Protein AF-A0A0F9H2X3-F1 (afdb_monomer_lite)

pLDDT: mean 91.36, std 8.66, range [58.56, 98.75]

Structure (mmCIF, N/CA/C/O backbone):
data_AF-A0A0F9H2X3-F1
#
_entry.id   AF-A0A0F9H2X3-F1
#
loop_
_atom_site.group_PDB
_atom_site.id
_atom_site.type_symbol
_atom_site.label_atom_id
_atom_site.label_alt_id
_atom_site.label_comp_id
_atom_site.label_asym_id
_atom_site.label_entity_id
_atom_site.label_seq_id
_atom_site.pdbx_PDB_ins_code
_atom_site.Cartn_x
_atom_site.Cartn_y
_atom_site.Cartn_z
_atom_site.occupancy
_atom_site.B_iso_or_equiv
_atom_site.auth_seq_id
_atom_site.auth_comp_id
_atom_site.auth_asym_id
_atom_site.auth_atom_id
_atom_site.pdbx_PDB_model_num
ATOM 1 N N . MET A 1 1 ? -11.947 15.810 -13.999 1.00 65.44 1 MET A N 1
ATOM 2 C CA . MET A 1 1 ? -11.778 17.019 -13.159 1.00 65.44 1 MET A CA 1
ATOM 3 C C . MET A 1 1 ? -10.309 17.419 -13.194 1.00 65.44 1 MET A C 1
ATOM 5 O O . MET A 1 1 ? -9.482 16.537 -13.005 1.00 65.44 1 M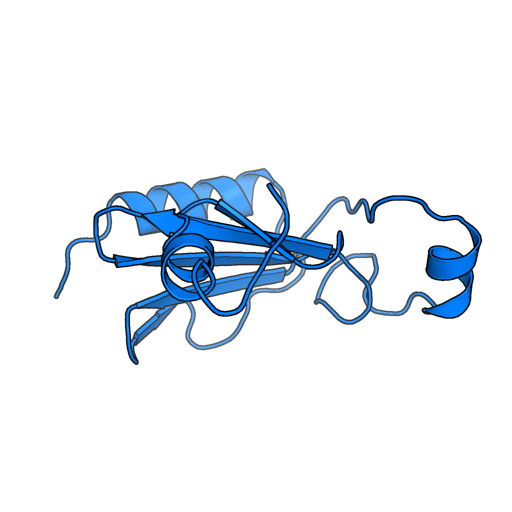ET A O 1
ATOM 9 N N . LYS A 1 2 ? -9.964 18.681 -13.484 1.00 77.12 2 LYS A N 1
ATOM 10 C CA . LYS A 1 2 ? -8.568 19.157 -13.393 1.00 77.12 2 LYS A CA 1
ATOM 11 C C . LYS A 1 2 ? -8.267 19.565 -11.946 1.00 77.12 2 LYS A C 1
ATOM 13 O O . LYS A 1 2 ? -9.107 20.220 -11.331 1.00 77.12 2 LYS A O 1
ATOM 18 N N . LEU A 1 3 ? -7.105 19.180 -11.417 1.00 78.94 3 LEU A N 1
ATOM 19 C CA . LEU A 1 3 ? -6.632 19.645 -10.110 1.00 78.94 3 LEU A CA 1
ATOM 20 C C . LEU A 1 3 ? -6.288 21.138 -10.206 1.00 78.94 3 LEU A C 1
ATOM 22 O O . LEU A 1 3 ? -5.526 21.542 -11.084 1.00 78.94 3 LEU A O 1
ATOM 26 N N . THR A 1 4 ? -6.855 21.948 -9.321 1.00 88.62 4 THR A N 1
ATOM 27 C CA . THR A 1 4 ? -6.619 23.392 -9.201 1.00 88.62 4 THR A CA 1
ATOM 28 C C . THR A 1 4 ? -6.279 23.734 -7.751 1.00 88.62 4 THR A C 1
ATOM 30 O O . THR A 1 4 ? -6.388 22.890 -6.861 1.00 88.62 4 THR A O 1
ATOM 33 N N . LYS A 1 5 ? -5.855 24.977 -7.486 1.00 86.88 5 LYS A N 1
ATOM 34 C CA . LYS A 1 5 ? -5.657 25.445 -6.103 1.00 86.88 5 LYS A CA 1
ATOM 35 C C . LYS A 1 5 ? -6.962 25.372 -5.303 1.00 86.88 5 LYS A C 1
ATOM 37 O O . LYS A 1 5 ? -6.941 24.912 -4.167 1.00 86.88 5 LYS A O 1
ATOM 42 N N . ASP A 1 6 ? -8.077 25.717 -5.940 1.00 89.56 6 ASP A N 1
ATOM 43 C CA . ASP A 1 6 ? -9.388 25.842 -5.295 1.00 89.56 6 ASP A CA 1
ATOM 44 C C . ASP A 1 6 ? -10.015 24.490 -4.929 1.00 89.56 6 ASP A C 1
ATOM 46 O O . ASP A 1 6 ? -10.781 24.405 -3.977 1.00 89.56 6 ASP A O 1
ATOM 50 N N . ASN A 1 7 ? -9.670 23.412 -5.645 1.00 85.56 7 ASN A N 1
ATOM 51 C CA . ASN A 1 7 ? -10.168 22.062 -5.350 1.00 85.56 7 ASN A CA 1
ATOM 52 C C . ASN A 1 7 ? -9.113 21.139 -4.720 1.00 85.56 7 ASN A C 1
ATOM 54 O O . ASN A 1 7 ? -9.363 19.944 -4.543 1.00 85.56 7 ASN A O 1
ATOM 58 N N . ARG A 1 8 ? -7.94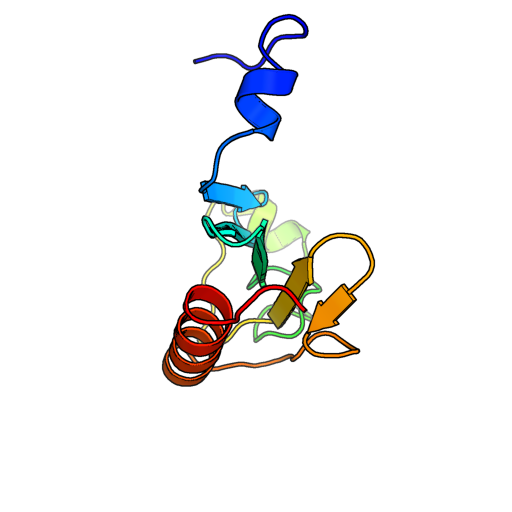1 21.680 -4.355 1.00 82.38 8 ARG A N 1
ATOM 59 C CA . ARG A 1 8 ? -6.834 20.901 -3.789 1.00 82.38 8 ARG A CA 1
ATOM 60 C C . ARG A 1 8 ? -7.251 20.189 -2.510 1.00 82.38 8 ARG A C 1
ATOM 62 O O . ARG A 1 8 ? -6.975 19.006 -2.369 1.00 82.38 8 ARG A O 1
ATOM 69 N N . GLU A 1 9 ? -7.919 20.875 -1.590 1.00 83.94 9 GLU A N 1
ATOM 70 C CA . GLU A 1 9 ? -8.355 20.265 -0.328 1.00 83.94 9 GLU A CA 1
ATOM 71 C C . GLU A 1 9 ? -9.368 19.142 -0.559 1.00 83.94 9 GLU A C 1
ATOM 73 O O . GLU A 1 9 ? -9.225 18.049 -0.010 1.00 83.94 9 GLU A O 1
ATOM 78 N N . GLU A 1 10 ? -10.342 19.368 -1.442 1.00 86.81 10 GLU A N 1
ATOM 79 C CA . GLU A 1 10 ? -11.324 18.354 -1.819 1.00 86.81 10 GLU A CA 1
ATOM 80 C C . GLU A 1 10 ? -10.644 17.129 -2.446 1.00 86.81 10 GLU A C 1
ATOM 82 O O . GLU A 1 10 ? -10.963 15.989 -2.101 1.00 86.81 10 GLU A O 1
ATOM 87 N N . PHE A 1 11 ? -9.672 17.347 -3.332 1.00 80.00 11 PHE A N 1
ATOM 88 C CA . PHE A 1 11 ? -8.890 16.281 -3.946 1.00 80.00 11 PHE A CA 1
ATOM 89 C C . PHE A 1 11 ? -8.066 15.502 -2.911 1.00 80.00 11 PHE A C 1
ATOM 91 O O . PHE A 1 11 ? -8.098 14.273 -2.896 1.00 80.00 11 PHE A O 1
ATOM 98 N N . MET A 1 12 ? -7.401 16.198 -1.984 1.00 76.56 12 MET A N 1
ATOM 99 C CA . MET A 1 12 ? -6.634 15.572 -0.897 1.00 76.56 12 MET A CA 1
ATOM 100 C C . MET A 1 12 ? -7.537 14.862 0.129 1.00 76.56 12 MET A C 1
ATOM 102 O O . MET A 1 12 ? -7.066 14.020 0.891 1.00 76.56 12 MET A O 1
ATOM 106 N N . SER A 1 13 ? -8.843 15.158 0.140 1.00 84.38 13 SER A N 1
ATOM 107 C CA . SER A 1 13 ? -9.829 14.485 0.996 1.00 84.38 13 SER A CA 1
ATOM 108 C C . SER A 1 13 ? -10.341 13.149 0.435 1.00 84.38 13 SER A C 1
ATOM 110 O O . SER A 1 13 ? -11.005 12.394 1.159 1.00 84.38 13 SER A O 1
ATOM 112 N N . LYS A 1 14 ? -10.065 12.840 -0.843 1.00 91.25 14 LYS A N 1
ATOM 113 C CA . LYS A 1 14 ? -10.558 11.619 -1.494 1.00 91.25 14 LYS A CA 1
ATOM 114 C C . LYS A 1 14 ? -9.996 10.372 -0.806 1.00 91.25 14 LYS A C 1
ATOM 116 O O . LYS A 1 14 ? -8.895 10.356 -0.266 1.00 91.25 14 LYS A O 1
ATOM 121 N N . LYS A 1 15 ? -10.803 9.308 -0.790 1.00 95.44 15 LYS A N 1
ATOM 122 C CA . LYS A 1 15 ? -10.511 8.087 -0.021 1.00 95.44 15 LYS A CA 1
ATOM 123 C C . LYS A 1 15 ? -9.711 7.048 -0.792 1.00 95.44 15 LYS A C 1
ATOM 125 O O . LYS A 1 15 ? -9.148 6.171 -0.156 1.00 95.44 15 LYS A O 1
ATOM 130 N N . LEU A 1 16 ? -9.702 7.127 -2.116 1.00 96.31 16 LEU A N 1
ATOM 131 C CA . LEU A 1 16 ? -8.927 6.266 -3.001 1.00 96.31 16 LEU A CA 1
ATOM 132 C C . LEU A 1 16 ? -8.082 7.185 -3.874 1.00 96.31 16 LEU A C 1
ATOM 134 O O . LEU A 1 16 ? -8.634 8.050 -4.556 1.00 96.31 16 LEU A O 1
ATOM 138 N N . VAL A 1 17 ? -6.765 7.037 -3.799 1.00 93.44 17 VAL A N 1
ATOM 139 C CA . VAL A 1 17 ? -5.805 7.899 -4.494 1.00 93.44 17 VAL A CA 1
ATOM 140 C C . VAL A 1 17 ? -4.782 7.009 -5.185 1.00 93.44 17 VAL A C 1
ATOM 142 O O . VAL A 1 17 ? -4.184 6.160 -4.534 1.00 93.44 17 VAL A O 1
ATOM 145 N N . SER A 1 18 ? -4.593 7.192 -6.492 1.00 92.62 18 SER A N 1
ATOM 146 C CA . SER A 1 18 ? -3.513 6.533 -7.238 1.00 92.62 18 SER A CA 1
ATOM 147 C C . SER A 1 18 ? -2.172 7.205 -6.932 1.00 92.62 18 SER A C 1
ATOM 149 O O . SER A 1 18 ? -2.103 8.432 -6.825 1.00 92.62 18 SER A O 1
ATOM 151 N N . CYS A 1 19 ? -1.108 6.412 -6.821 1.00 91.81 19 CYS A N 1
ATOM 152 C CA . CYS A 1 19 ? 0.235 6.867 -6.466 1.00 91.81 19 CYS A CA 1
ATOM 153 C C . CYS A 1 19 ? 1.167 6.830 -7.682 1.00 91.81 19 CYS A C 1
ATOM 155 O O . CYS A 1 19 ? 2.097 6.028 -7.732 1.00 91.81 19 CYS A O 1
ATOM 157 N N . SER A 1 20 ? 0.912 7.678 -8.683 1.00 86.25 20 SER A N 1
ATOM 158 C CA . SER A 1 20 ? 1.753 7.798 -9.891 1.00 86.25 20 SER A CA 1
ATOM 159 C C . SER A 1 20 ? 1.995 6.458 -10.599 1.00 86.25 20 SER A C 1
ATOM 161 O O . SER A 1 20 ? 3.126 6.122 -10.936 1.00 86.25 20 SER A O 1
ATOM 163 N N . ASN A 1 21 ? 0.929 5.670 -10.771 1.00 87.69 21 ASN A N 1
ATOM 164 C CA . ASN A 1 21 ? 0.942 4.303 -11.311 1.00 87.69 21 ASN A CA 1
ATOM 165 C C . ASN A 1 21 ? 1.711 3.264 -10.479 1.00 87.69 21 ASN A C 1
ATOM 167 O O . ASN A 1 21 ? 1.723 2.103 -10.864 1.00 87.69 21 ASN A O 1
ATOM 171 N N . LYS A 1 22 ? 2.315 3.636 -9.345 1.00 92.06 22 LYS A N 1
ATOM 172 C CA . LYS A 1 22 ? 3.098 2.729 -8.491 1.00 92.06 22 LYS A CA 1
ATOM 173 C C . LYS A 1 22 ? 2.271 2.039 -7.412 1.00 92.06 22 LYS A C 1
ATOM 175 O O . LYS A 1 22 ? 2.849 1.367 -6.570 1.00 92.06 22 LYS A O 1
ATOM 180 N N . GLY A 1 23 ? 0.965 2.276 -7.346 1.00 95.81 23 GLY A N 1
ATOM 181 C CA . GLY A 1 23 ? 0.158 1.815 -6.226 1.00 95.81 23 GLY A CA 1
ATOM 182 C C . GLY A 1 23 ? -1.030 2.703 -5.922 1.00 95.81 23 GLY A C 1
ATOM 183 O O . GLY A 1 23 ? -1.457 3.519 -6.749 1.00 95.81 23 GLY A O 1
ATOM 184 N N . PHE A 1 24 ? -1.556 2.546 -4.712 1.00 97.25 24 PHE A N 1
ATOM 185 C CA . PHE A 1 24 ? -2.675 3.334 -4.227 1.00 97.25 24 PHE A CA 1
ATOM 186 C C . PHE A 1 24 ? -2.633 3.560 -2.717 1.00 97.25 24 PHE A C 1
ATOM 188 O O . PHE A 1 24 ? -2.139 2.746 -1.935 1.00 97.25 24 PHE A O 1
ATOM 195 N N . HIS A 1 25 ? -3.261 4.659 -2.306 1.00 97.19 25 HIS A N 1
ATOM 196 C CA . HIS A 1 25 ? -3.675 4.894 -0.933 1.00 97.19 25 HIS A CA 1
ATOM 197 C C . HIS A 1 25 ? -5.179 4.671 -0.781 1.00 97.19 25 HIS A C 1
ATOM 199 O O . HIS A 1 25 ? -5.975 5.097 -1.625 1.00 97.19 25 HIS A O 1
ATOM 205 N N . MET A 1 26 ? -5.577 4.058 0.336 1.00 97.81 26 MET A N 1
ATOM 206 C CA . MET A 1 26 ? -6.979 3.871 0.704 1.00 97.81 26 MET A CA 1
ATOM 207 C C . MET A 1 26 ? -7.242 4.315 2.145 1.00 97.81 26 MET A C 1
ATOM 209 O O . MET A 1 26 ? -6.642 3.802 3.085 1.00 97.81 26 MET A O 1
ATOM 213 N N . LYS A 1 27 ? -8.186 5.246 2.322 1.00 96.56 27 LYS A N 1
ATOM 214 C CA . LYS A 1 27 ? -8.619 5.781 3.619 1.00 96.56 27 LYS A CA 1
ATOM 215 C C . LYS A 1 27 ? -9.933 5.152 4.077 1.00 96.56 27 LYS A C 1
ATOM 217 O O . LYS A 1 27 ? -10.974 5.295 3.432 1.00 96.56 27 LYS A O 1
ATOM 222 N N . PHE A 1 28 ? -9.911 4.542 5.254 1.00 96.19 28 PHE A N 1
ATOM 223 C CA . PHE A 1 28 ? -11.084 3.962 5.902 1.00 96.19 28 PHE A CA 1
ATOM 224 C C . PHE A 1 28 ? -11.832 4.988 6.771 1.00 96.19 28 PHE A C 1
ATOM 226 O O . PHE A 1 28 ? -11.283 6.003 7.203 1.00 96.19 28 PHE A O 1
ATOM 233 N N . LYS A 1 29 ? -13.109 4.711 7.081 1.00 94.50 29 LYS A N 1
ATOM 234 C C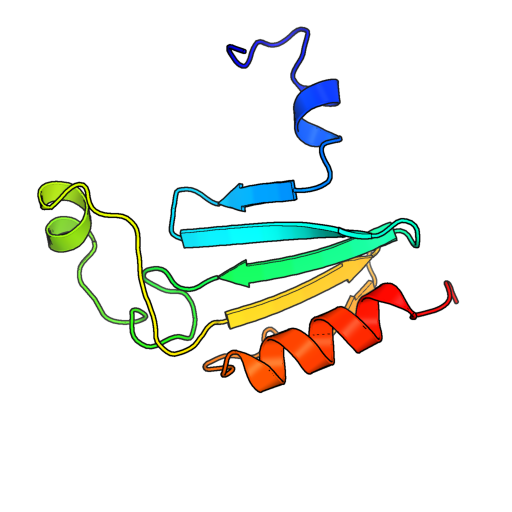A . LYS A 1 29 ? -13.943 5.579 7.944 1.00 94.50 29 LYS A CA 1
ATOM 235 C C . LYS A 1 29 ? -13.368 5.757 9.357 1.00 94.50 29 LYS A C 1
ATOM 237 O O . LYS A 1 29 ? -13.605 6.785 9.978 1.00 94.50 29 LYS A O 1
ATOM 242 N N . ASN A 1 30 ? -12.611 4.777 9.853 1.00 93.94 30 ASN A N 1
ATOM 243 C CA . ASN A 1 30 ? -11.960 4.825 11.167 1.00 93.94 30 ASN A CA 1
ATOM 244 C C . ASN A 1 30 ? -10.688 5.703 11.199 1.00 93.94 30 ASN A C 1
ATOM 246 O O . ASN A 1 30 ? -10.079 5.852 12.258 1.00 93.94 30 ASN A O 1
ATOM 250 N N . GLY A 1 31 ? -10.301 6.301 10.068 1.00 94.56 31 GLY A N 1
ATOM 251 C CA . GLY A 1 31 ? -9.165 7.216 9.953 1.00 94.56 31 GLY A CA 1
ATOM 252 C C . GLY A 1 31 ? -7.864 6.564 9.491 1.00 94.56 31 GLY A C 1
ATOM 253 O O . GLY A 1 31 ? -6.972 7.292 9.071 1.00 94.56 31 GLY A O 1
ATOM 254 N N . TRP A 1 32 ? -7.770 5.231 9.498 1.00 96.75 32 TRP A N 1
ATOM 255 C CA . TRP A 1 32 ? -6.601 4.536 8.965 1.00 96.75 32 TRP A CA 1
ATOM 256 C C . TRP A 1 32 ? -6.476 4.740 7.459 1.00 96.75 32 TRP A C 1
ATOM 258 O O . TRP A 1 32 ? -7.466 4.672 6.725 1.00 96.75 32 TRP A O 1
ATOM 268 N N . ILE A 1 33 ? -5.244 4.951 7.015 1.00 97.25 33 ILE A N 1
ATOM 269 C CA . ILE A 1 33 ? -4.851 4.998 5.613 1.00 97.25 33 ILE A CA 1
ATOM 270 C C . ILE A 1 33 ? -3.879 3.848 5.388 1.00 97.25 33 ILE A C 1
ATOM 272 O O . ILE A 1 33 ? -2.915 3.717 6.135 1.00 97.25 33 ILE A O 1
ATOM 276 N N . ILE A 1 34 ? -4.149 3.007 4.394 1.00 98.31 34 ILE A N 1
ATOM 277 C CA . ILE A 1 34 ? -3.201 2.003 3.902 1.00 98.31 34 ILE A CA 1
ATOM 278 C C . ILE A 1 34 ? -2.563 2.506 2.609 1.00 98.31 34 ILE A C 1
ATOM 280 O O . ILE A 1 34 ? -3.252 3.094 1.774 1.00 98.31 34 ILE A O 1
ATOM 284 N N . SER A 1 35 ? -1.268 2.256 2.461 1.00 98.31 35 SER A N 1
ATOM 285 C CA . SER A 1 35 ? -0.495 2.389 1.235 1.00 98.31 35 SER A CA 1
ATOM 286 C C . SER A 1 35 ? -0.080 1.006 0.752 1.00 98.31 35 SER A C 1
ATOM 288 O O . SER A 1 35 ? 0.411 0.199 1.542 1.00 98.31 35 SER A O 1
ATOM 290 N N . VAL A 1 36 ? -0.349 0.730 -0.521 1.00 98.50 36 VAL A N 1
ATOM 291 C CA . VAL A 1 36 ? 0.020 -0.507 -1.215 1.00 98.50 36 VAL A CA 1
ATOM 292 C C . VAL A 1 36 ? 0.757 -0.096 -2.478 1.00 98.50 36 VAL A C 1
ATOM 294 O O . VAL A 1 36 ? 0.158 0.532 -3.354 1.00 98.50 36 VAL A O 1
ATOM 297 N N . GLN A 1 37 ? 2.050 -0.404 -2.546 1.00 97.94 37 GLN A N 1
ATOM 298 C CA . GLN A 1 37 ? 2.964 0.130 -3.549 1.00 97.94 37 GLN A CA 1
ATOM 299 C C . GLN A 1 37 ? 3.760 -0.993 -4.221 1.00 97.94 37 GLN A C 1
ATOM 301 O O . GLN A 1 37 ? 4.353 -1.827 -3.551 1.00 97.94 37 GLN A O 1
ATOM 306 N N . PHE A 1 38 ? 3.787 -0.996 -5.546 1.00 97.00 38 PHE A N 1
ATOM 307 C CA . PHE A 1 38 ? 4.338 -2.057 -6.389 1.00 97.00 38 PHE A CA 1
ATOM 308 C C . PHE A 1 38 ? 5.133 -1.505 -7.588 1.00 97.00 38 PHE A C 1
ATOM 310 O O . PHE A 1 38 ? 5.211 -2.125 -8.644 1.00 97.00 38 PHE A O 1
ATOM 317 N N . GLY A 1 39 ? 5.690 -0.297 -7.460 1.00 94.56 39 GLY A N 1
ATOM 318 C CA . GLY A 1 39 ? 6.571 0.294 -8.473 1.00 94.56 39 GLY A CA 1
ATOM 319 C C . GLY A 1 39 ? 8.044 0.288 -8.061 1.00 94.56 39 GLY A C 1
ATOM 320 O O . GLY A 1 39 ? 8.397 -0.123 -6.960 1.00 94.56 39 GLY A O 1
ATOM 321 N N . ILE A 1 40 ? 8.904 0.834 -8.923 1.00 93.50 40 ILE A N 1
ATOM 322 C CA . ILE A 1 40 ? 10.363 0.882 -8.705 1.00 93.50 40 ILE A CA 1
ATOM 323 C C . ILE A 1 40 ? 10.743 1.482 -7.349 1.00 93.50 40 ILE A C 1
ATOM 325 O O . ILE A 1 40 ? 10.209 2.520 -6.948 1.00 93.50 40 ILE A O 1
ATOM 329 N N . GLY A 1 41 ? 11.684 0.851 -6.647 1.00 93.44 41 GLY A N 1
ATOM 330 C CA . GLY A 1 41 ? 12.163 1.281 -5.332 1.00 93.44 41 GLY A CA 1
ATOM 331 C C . GLY A 1 41 ? 11.194 1.047 -4.166 1.00 93.44 41 GLY A C 1
ATOM 332 O O . GLY A 1 41 ? 11.555 1.349 -3.033 1.00 93.44 41 GLY A O 1
ATOM 333 N N . ASN A 1 42 ? 9.991 0.514 -4.406 1.00 96.62 42 ASN A N 1
ATOM 334 C CA . ASN A 1 42 ? 9.171 -0.081 -3.347 1.00 96.62 42 ASN A CA 1
ATOM 335 C C . ASN A 1 42 ? 9.585 -1.538 -3.162 1.00 96.62 42 ASN A C 1
ATOM 337 O O . ASN A 1 42 ? 9.927 -2.189 -4.149 1.00 96.62 42 ASN A O 1
ATOM 341 N N . TYR A 1 43 ? 9.578 -2.047 -1.928 1.00 97.69 43 TYR A N 1
ATOM 342 C CA . TYR A 1 43 ? 9.945 -3.432 -1.619 1.00 97.69 43 TYR A CA 1
ATOM 343 C C . TYR A 1 43 ? 8.954 -4.433 -2.251 1.00 97.69 43 TYR A C 1
ATOM 345 O O . TYR A 1 43 ? 8.016 -4.886 -1.600 1.00 97.69 43 TYR A O 1
ATOM 353 N N . CYS A 1 44 ? 9.155 -4.730 -3.532 1.00 97.19 44 CYS A N 1
ATOM 354 C CA . CYS A 1 44 ? 8.374 -5.605 -4.406 1.00 97.19 44 CYS A CA 1
ATOM 355 C C . CYS A 1 44 ? 9.268 -6.098 -5.563 1.00 97.19 44 CYS A C 1
ATOM 357 O O . CYS A 1 44 ? 10.434 -5.697 -5.640 1.00 97.19 44 CYS A O 1
ATOM 359 N N . GLU A 1 45 ? 8.748 -6.902 -6.491 1.00 96.69 45 GLU A N 1
ATOM 360 C CA . GLU A 1 45 ? 9.508 -7.425 -7.643 1.00 96.69 45 GLU A CA 1
ATOM 361 C C . GLU A 1 45 ? 10.209 -6.319 -8.457 1.00 96.69 45 GLU A C 1
ATOM 363 O O . GLU A 1 45 ? 11.317 -6.502 -8.959 1.00 96.69 45 GLU A O 1
ATOM 368 N N . ASN A 1 46 ? 9.597 -5.131 -8.518 1.00 94.44 46 ASN A N 1
ATOM 369 C CA . ASN A 1 46 ? 10.105 -3.989 -9.270 1.00 94.44 46 ASN A CA 1
ATOM 370 C C . ASN A 1 46 ? 11.229 -3.219 -8.560 1.00 94.44 46 ASN A C 1
ATOM 372 O O . ASN A 1 46 ? 11.711 -2.232 -9.115 1.00 94.44 46 ASN A O 1
ATOM 376 N N . TYR A 1 47 ? 11.646 -3.608 -7.347 1.00 95.19 47 TYR A N 1
ATOM 377 C CA . TYR A 1 47 ? 12.531 -2.800 -6.494 1.00 95.19 47 TYR A CA 1
ATOM 378 C C . TYR A 1 47 ? 13.794 -2.306 -7.218 1.00 95.19 47 TYR A C 1
ATOM 380 O O . TYR A 1 47 ? 14.108 -1.119 -7.139 1.00 95.19 47 TYR A O 1
ATOM 388 N N . ASN A 1 48 ? 14.471 -3.198 -7.950 1.00 94.25 48 ASN A N 1
ATOM 389 C CA . ASN A 1 48 ? 15.743 -2.922 -8.632 1.00 94.25 48 ASN A CA 1
ATOM 390 C C . ASN A 1 48 ? 15.601 -2.564 -10.121 1.00 94.25 48 ASN A C 1
ATOM 392 O O . ASN A 1 48 ? 16.618 -2.410 -10.797 1.00 94.25 48 ASN A O 1
ATOM 396 N N . ASN A 1 49 ? 14.381 -2.460 -10.653 1.00 90.62 49 ASN A N 1
ATOM 397 C CA . ASN A 1 49 ? 14.195 -2.168 -12.071 1.00 90.62 49 ASN A CA 1
ATOM 398 C C . ASN A 1 49 ? 14.614 -0.720 -12.404 1.00 90.62 49 ASN A C 1
ATOM 400 O O . ASN A 1 49 ? 14.378 0.187 -11.598 1.00 90.62 49 ASN A O 1
ATOM 404 N N . PRO A 1 50 ? 15.216 -0.471 -13.581 1.00 86.38 50 PRO A N 1
ATOM 405 C CA . PRO A 1 50 ? 15.626 0.870 -13.990 1.00 86.38 50 PRO A CA 1
ATOM 406 C C . PRO A 1 50 ? 14.411 1.751 -14.317 1.00 86.38 50 PRO A C 1
ATOM 408 O O . PRO A 1 50 ? 13.430 1.314 -14.921 1.00 86.38 50 PRO A O 1
ATOM 411 N N . VAL A 1 51 ? 14.473 3.024 -13.916 1.00 82.88 51 VAL A N 1
ATOM 412 C CA . VAL A 1 51 ? 13.361 3.985 -14.061 1.00 82.88 51 VAL A CA 1
ATOM 413 C C . VAL A 1 51 ? 13.106 4.335 -15.526 1.00 82.88 51 VAL A C 1
ATOM 415 O O . VAL A 1 51 ? 11.967 4.595 -15.920 1.00 82.88 51 VAL A O 1
ATOM 418 N N . GLU A 1 52 ? 14.166 4.342 -16.325 1.00 81.19 52 GLU A N 1
ATOM 419 C CA . GLU A 1 52 ? 14.173 4.731 -17.729 1.00 81.19 52 GLU A CA 1
ATOM 420 C C . GLU A 1 52 ? 13.309 3.784 -18.576 1.00 81.19 52 GLU A C 1
ATOM 422 O O . GLU A 1 52 ? 12.446 4.256 -19.315 1.00 81.19 52 GLU A O 1
ATOM 427 N N . GLU A 1 53 ? 13.438 2.467 -18.381 1.00 72.88 53 GLU A N 1
ATOM 428 C CA . GLU A 1 53 ? 12.710 1.450 -19.156 1.00 72.88 53 GLU A CA 1
ATOM 429 C C . GLU A 1 53 ? 11.186 1.574 -18.987 1.00 72.88 53 GLU A C 1
ATOM 431 O O . GLU A 1 53 ? 10.433 1.613 -19.961 1.00 72.88 53 GLU A O 1
ATOM 436 N N . PHE A 1 54 ? 10.706 1.740 -17.751 1.00 75.06 54 PHE A N 1
ATOM 437 C CA . PHE A 1 54 ? 9.270 1.877 -17.478 1.00 75.06 54 PHE A CA 1
ATOM 438 C C . PHE A 1 54 ? 8.696 3.200 -17.991 1.00 75.06 54 PHE A C 1
ATOM 440 O O . PHE A 1 54 ? 7.540 3.261 -18.424 1.00 75.06 54 PHE A O 1
ATOM 447 N N . ARG A 1 55 ? 9.495 4.273 -17.955 1.00 74.69 55 ARG A N 1
ATOM 448 C CA . ARG A 1 55 ? 9.085 5.586 -18.461 1.00 74.69 55 ARG A CA 1
ATOM 449 C C . ARG A 1 55 ? 8.913 5.573 -19.978 1.00 74.69 55 ARG A C 1
ATOM 451 O O . ARG A 1 55 ? 7.976 6.199 -20.470 1.00 74.69 55 ARG A O 1
ATOM 458 N N . GLU A 1 56 ? 9.791 4.878 -20.693 1.00 75.75 56 GLU A N 1
ATOM 459 C CA . GLU A 1 56 ? 9.738 4.756 -22.152 1.00 75.75 56 GLU A CA 1
ATOM 460 C C . GLU A 1 56 ? 8.579 3.872 -22.620 1.00 75.75 56 GLU A C 1
ATOM 462 O O . GLU A 1 56 ? 7.916 4.198 -23.604 1.00 75.75 56 GLU A O 1
ATOM 467 N N . MET A 1 57 ? 8.268 2.805 -21.880 1.00 72.50 57 MET A N 1
ATOM 468 C CA . MET A 1 57 ? 7.158 1.908 -22.211 1.00 72.50 57 MET A CA 1
ATOM 469 C C . MET A 1 57 ? 5.774 2.541 -22.004 1.00 72.50 57 MET A C 1
ATOM 471 O O . MET A 1 57 ? 4.799 2.089 -22.603 1.00 72.50 57 MET A O 1
ATOM 475 N N . GLY A 1 58 ? 5.653 3.563 -21.149 1.00 76.19 58 GLY A N 1
ATOM 476 C CA . GLY A 1 58 ? 4.372 4.222 -20.870 1.00 76.19 58 GLY A CA 1
ATOM 477 C C . GLY A 1 58 ? 3.313 3.297 -20.250 1.00 76.19 58 GLY A C 1
ATOM 478 O O . GLY A 1 58 ? 2.121 3.605 -20.299 1.00 76.19 58 GLY A O 1
ATOM 479 N N . VAL A 1 59 ? 3.732 2.163 -19.679 1.00 75.69 59 VAL A N 1
ATOM 480 C CA . VAL A 1 59 ? 2.851 1.159 -19.069 1.00 75.69 59 VAL A CA 1
ATOM 481 C C . VAL A 1 59 ? 2.651 1.423 -17.576 1.00 75.69 59 VAL A C 1
ATOM 483 O O . VAL A 1 59 ? 3.470 2.061 -16.913 1.00 75.69 59 VAL A O 1
ATOM 486 N N . ALA A 1 60 ? 1.534 0.942 -17.030 1.00 82.44 60 ALA A N 1
ATOM 487 C CA . ALA A 1 60 ? 1.346 0.902 -15.584 1.00 82.44 60 ALA A CA 1
ATOM 488 C C . ALA A 1 60 ? 2.304 -0.125 -14.958 1.00 82.44 60 ALA A C 1
ATOM 490 O O . ALA A 1 60 ? 2.601 -1.143 -15.582 1.00 82.44 60 ALA A O 1
ATOM 491 N N . TYR A 1 61 ? 2.752 0.120 -13.724 1.00 88.88 61 TYR A N 1
ATOM 492 C CA . TYR A 1 61 ? 3.497 -0.895 -12.983 1.00 88.88 61 TYR A CA 1
ATOM 493 C C . TYR A 1 61 ? 2.575 -2.077 -12.661 1.00 88.88 61 TYR A C 1
ATOM 495 O O . TYR A 1 61 ? 1.416 -1.883 -12.285 1.00 88.88 61 TYR A O 1
ATOM 503 N N . ALA A 1 62 ? 3.108 -3.284 -12.793 1.00 91.25 62 ALA A N 1
ATOM 504 C CA . ALA A 1 62 ? 2.499 -4.531 -12.350 1.00 91.25 62 ALA A CA 1
ATOM 505 C C . ALA A 1 62 ? 3.529 -5.283 -11.503 1.00 91.25 62 ALA A C 1
ATOM 507 O O . ALA A 1 62 ? 4.722 -5.110 -11.734 1.00 91.25 62 ALA A O 1
ATOM 508 N N . SER A 1 63 ? 3.065 -6.028 -10.501 1.00 95.19 63 SER A N 1
ATOM 509 C CA . SER A 1 63 ? 3.912 -6.836 -9.624 1.00 95.19 63 SER A CA 1
ATOM 510 C C . SER A 1 63 ? 3.119 -7.981 -9.013 1.00 95.19 63 SER A C 1
ATOM 512 O O . SER A 1 63 ? 1.945 -7.780 -8.680 1.00 95.19 63 SER A O 1
ATOM 514 N N . ASP A 1 64 ? 3.751 -9.138 -8.818 1.00 97.75 64 ASP A N 1
ATOM 515 C CA . ASP A 1 64 ? 3.165 -10.260 -8.075 1.00 97.75 64 ASP A CA 1
ATOM 516 C C . ASP A 1 64 ? 3.059 -9.967 -6.567 1.00 97.75 64 ASP A C 1
ATOM 518 O O . ASP A 1 64 ? 2.267 -10.586 -5.848 1.00 97.75 64 ASP A O 1
ATOM 522 N N . ASP A 1 65 ? 3.820 -8.986 -6.078 1.00 98.56 65 ASP A N 1
ATOM 523 C CA . ASP A 1 65 ? 3.824 -8.558 -4.684 1.00 98.56 65 ASP A CA 1
ATOM 524 C C . ASP A 1 65 ? 3.907 -7.031 -4.503 1.00 98.56 65 ASP A C 1
ATOM 526 O O . ASP A 1 65 ? 4.072 -6.261 -5.451 1.00 98.56 65 ASP A O 1
ATOM 530 N N . ALA A 1 66 ? 3.728 -6.559 -3.269 1.00 98.62 66 ALA A N 1
ATOM 531 C CA . ALA A 1 66 ? 3.765 -5.133 -2.961 1.00 98.62 66 ALA A CA 1
ATOM 532 C C . ALA A 1 66 ? 4.400 -4.828 -1.602 1.00 98.62 66 ALA A C 1
ATOM 534 O O . ALA A 1 66 ? 4.337 -5.614 -0.655 1.00 98.62 66 ALA A O 1
ATOM 535 N N . GLU A 1 67 ? 4.910 -3.612 -1.480 1.00 98.50 67 GLU A N 1
ATOM 536 C CA . GLU A 1 67 ? 5.175 -2.976 -0.202 1.00 98.50 67 GLU A CA 1
ATOM 537 C C . GLU A 1 67 ? 3.864 -2.468 0.410 1.00 98.50 67 GLU A C 1
ATOM 539 O O . GLU A 1 67 ? 3.046 -1.830 -0.260 1.00 98.50 67 GLU A O 1
ATOM 544 N N . VAL A 1 68 ? 3.658 -2.732 1.700 1.00 98.69 68 VAL A N 1
ATOM 545 C CA . VAL A 1 68 ? 2.461 -2.332 2.439 1.00 98.69 68 VAL A CA 1
ATOM 546 C C . VAL A 1 68 ? 2.837 -1.604 3.716 1.00 98.69 68 VAL A C 1
ATOM 548 O O . VAL A 1 68 ? 3.544 -2.131 4.578 1.00 98.6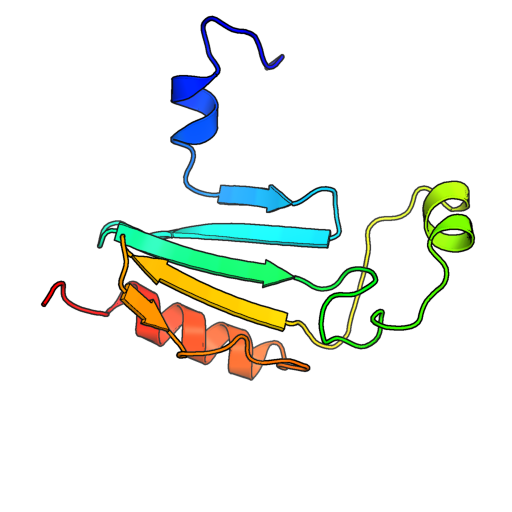9 68 VAL A O 1
ATOM 551 N N . TRP A 1 69 ? 2.264 -0.420 3.896 1.00 98.31 69 TRP A N 1
ATOM 552 C CA . TRP A 1 69 ? 2.357 0.326 5.145 1.00 98.31 69 TRP A CA 1
ATOM 553 C C . TRP A 1 69 ? 1.047 1.045 5.447 1.00 98.31 69 TRP A C 1
ATOM 555 O O . TRP A 1 69 ? 0.209 1.232 4.567 1.00 98.31 69 TRP A O 1
ATOM 565 N N . ALA A 1 70 ? 0.819 1.425 6.699 1.00 98.06 70 ALA A N 1
ATOM 566 C CA . ALA A 1 70 ? -0.400 2.126 7.077 1.00 98.06 70 ALA A CA 1
ATOM 567 C C . ALA A 1 70 ? -0.175 3.075 8.245 1.00 98.06 70 ALA A C 1
ATOM 569 O O . ALA A 1 70 ? 0.677 2.840 9.102 1.00 98.06 70 ALA A O 1
ATOM 570 N N . TRP A 1 71 ? -0.998 4.117 8.309 1.00 96.62 71 TRP A N 1
ATOM 571 C CA . TRP A 1 71 ? -0.936 5.120 9.365 1.00 96.62 71 TRP A CA 1
ATOM 572 C C . TRP A 1 71 ? -2.313 5.678 9.736 1.00 96.62 71 TRP A C 1
ATOM 574 O O . TRP A 1 71 ? -3.276 5.614 8.967 1.00 96.62 71 TRP A O 1
ATOM 584 N N . ASN A 1 72 ? -2.405 6.233 10.942 1.00 94.94 72 ASN A N 1
ATOM 585 C CA . ASN A 1 72 ? -3.534 7.010 11.446 1.00 94.94 72 ASN A CA 1
ATOM 586 C C . ASN A 1 72 ? -3.003 8.105 12.383 1.00 94.94 72 ASN A C 1
ATOM 588 O O . ASN A 1 72 ? -2.659 7.843 13.536 1.00 94.94 72 ASN A O 1
ATOM 592 N N . GLY A 1 73 ? -2.885 9.333 11.873 1.00 91.56 73 GLY A N 1
ATOM 593 C CA . GLY A 1 73 ? -2.132 10.381 12.563 1.00 91.56 73 GLY A CA 1
ATOM 594 C C . GLY A 1 73 ? -0.667 9.967 12.716 1.00 91.56 73 GLY A C 1
ATOM 595 O O . GLY A 1 73 ? -0.027 9.635 11.726 1.00 91.56 73 GLY A O 1
ATOM 596 N N . ASN A 1 74 ? -0.168 9.942 13.953 1.00 93.25 74 ASN A N 1
ATOM 597 C CA . ASN A 1 74 ? 1.208 9.535 14.262 1.00 93.25 74 ASN A CA 1
ATOM 598 C C . ASN A 1 74 ? 1.353 8.018 14.503 1.00 93.25 74 ASN A C 1
ATOM 600 O O . ASN A 1 74 ? 2.468 7.526 14.684 1.00 93.25 74 ASN A O 1
ATOM 604 N N . GLU A 1 75 ? 0.245 7.269 14.557 1.00 94.50 75 GLU A N 1
ATOM 605 C CA . GLU A 1 75 ? 0.286 5.815 14.728 1.00 94.50 75 GLU A CA 1
ATOM 606 C C . GLU A 1 75 ? 0.571 5.143 13.385 1.00 94.50 75 GLU A C 1
ATOM 608 O O . GLU A 1 75 ? -0.112 5.419 12.402 1.00 94.50 75 GLU A O 1
ATOM 613 N N . HIS A 1 76 ? 1.528 4.215 13.371 1.00 95.00 76 HIS A N 1
ATOM 614 C CA . HIS A 1 76 ? 1.891 3.429 12.195 1.00 95.00 76 HIS A CA 1
ATOM 615 C C . HIS A 1 76 ? 1.605 1.944 12.426 1.00 95.00 76 HIS A C 1
ATOM 617 O O . HIS A 1 76 ? 1.689 1.433 13.551 1.00 95.00 76 HIS A O 1
ATOM 623 N N . TYR A 1 77 ? 1.234 1.242 11.360 1.00 93.31 77 TYR A N 1
ATOM 624 C CA . TYR A 1 77 ? 1.093 -0.204 11.373 1.00 93.31 77 TYR A CA 1
ATOM 625 C C . TYR A 1 77 ? 1.469 -0.819 10.016 1.00 93.31 77 TYR A C 1
ATOM 627 O O . TYR A 1 77 ? 0.804 -0.534 9.022 1.00 93.31 77 TYR A O 1
ATOM 635 N N . PRO A 1 78 ? 2.432 -1.752 9.979 1.00 94.31 78 PRO A N 1
ATOM 636 C CA . PRO A 1 78 ? 3.376 -2.072 11.058 1.00 94.31 78 PRO A CA 1
ATOM 637 C C . PRO A 1 78 ? 4.291 -0.885 11.401 1.00 94.31 78 PRO A C 1
ATOM 639 O O . PRO A 1 78 ? 4.124 0.203 10.859 1.00 94.31 78 PRO A O 1
ATOM 642 N N . LYS A 1 79 ? 5.212 -1.061 12.360 1.00 95.38 79 LYS A N 1
ATOM 643 C CA . LYS A 1 79 ? 6.165 0.006 12.718 1.00 95.38 79 LYS A CA 1
ATOM 644 C C . LYS A 1 79 ? 6.985 0.450 11.504 1.00 95.38 79 LYS A C 1
ATOM 646 O O . LYS A 1 79 ? 7.080 1.642 11.266 1.00 95.38 79 LYS A O 1
ATOM 651 N N . GLU A 1 80 ? 7.444 -0.517 10.717 1.00 96.31 80 GLU A N 1
ATOM 652 C CA . GLU A 1 80 ? 8.123 -0.317 9.435 1.00 96.31 80 GLU A CA 1
ATOM 653 C C . GLU A 1 80 ? 7.270 -0.887 8.289 1.00 96.31 80 GLU A C 1
ATOM 655 O O . GLU A 1 80 ? 6.409 -1.734 8.560 1.00 96.31 80 GLU A O 1
ATOM 660 N N . PRO A 1 81 ? 7.479 -0.462 7.029 1.00 97.31 81 PRO A N 1
ATOM 661 C CA . PRO A 1 81 ? 6.825 -1.056 5.863 1.00 97.31 81 PRO A CA 1
ATOM 662 C C . PRO A 1 81 ? 7.077 -2.566 5.747 1.00 97.31 81 PRO A C 1
ATOM 664 O O . PRO A 1 81 ? 8.180 -3.047 6.004 1.00 97.31 81 PRO A O 1
ATOM 667 N N . LEU A 1 82 ? 6.058 -3.325 5.336 1.00 98.38 82 LEU A N 1
ATOM 668 C CA . LEU A 1 82 ? 6.227 -4.729 4.950 1.00 98.38 82 LEU A CA 1
ATOM 669 C C . LEU A 1 82 ? 6.512 -4.798 3.459 1.00 98.38 82 LEU A C 1
ATOM 671 O O . LEU A 1 82 ? 5.655 -4.409 2.676 1.00 98.38 82 LEU A O 1
ATOM 675 N N . GLY A 1 83 ? 7.665 -5.328 3.068 1.00 98.19 83 GLY A N 1
ATOM 676 C CA . GLY A 1 83 ? 7.951 -5.627 1.666 1.00 98.19 83 GLY A CA 1
ATOM 677 C C . GLY A 1 83 ? 7.366 -6.956 1.196 1.00 98.19 83 GLY A C 1
ATOM 678 O O . GLY A 1 83 ? 7.053 -7.820 2.019 1.00 98.19 83 GLY A O 1
ATOM 679 N N . TYR A 1 84 ? 7.280 -7.120 -0.123 1.00 98.38 84 TYR A N 1
ATOM 680 C CA . TYR A 1 84 ? 7.038 -8.379 -0.832 1.00 98.38 84 TYR A CA 1
ATOM 681 C C . TYR A 1 84 ? 5.795 -9.129 -0.327 1.00 98.38 84 TYR A C 1
ATOM 683 O O . TYR A 1 84 ? 5.820 -10.329 -0.055 1.00 98.38 84 TYR A O 1
ATOM 691 N N . GLN A 1 85 ? 4.702 -8.392 -0.109 1.00 98.69 85 GLN A N 1
ATOM 692 C CA . GLN A 1 85 ? 3.433 -8.957 0.339 1.00 98.69 85 GLN A CA 1
ATOM 693 C C . GLN A 1 85 ? 2.610 -9.454 -0.850 1.00 98.69 85 GLN A C 1
ATOM 695 O O . GLN A 1 85 ? 2.310 -8.677 -1.755 1.00 98.69 85 GLN A O 1
ATOM 700 N N . SER A 1 86 ? 2.167 -10.712 -0.799 1.00 98.69 86 SER A N 1
ATOM 701 C CA . SER A 1 86 ? 1.246 -11.277 -1.792 1.00 98.69 86 SER A CA 1
ATOM 702 C C . SER A 1 86 ? -0.145 -10.622 -1.720 1.00 98.69 86 SER A C 1
ATOM 704 O O . SER A 1 86 ? -0.522 -10.082 -0.668 1.00 98.69 86 SER A O 1
ATOM 706 N N . PRO A 1 87 ? -0.983 -10.738 -2.768 1.00 98.62 87 PRO A N 1
ATOM 707 C CA . PRO A 1 87 ? -2.364 -10.248 -2.754 1.00 98.62 87 PRO A CA 1
ATOM 708 C C . PRO A 1 87 ? -3.185 -10.709 -1.537 1.00 98.62 87 PRO A C 1
ATOM 710 O O . PRO A 1 87 ? -3.917 -9.922 -0.929 1.00 98.62 87 PRO A O 1
ATOM 713 N N . GLU A 1 88 ? -3.032 -11.961 -1.105 1.00 98.75 88 GLU A N 1
ATOM 714 C CA . GLU A 1 88 ? -3.731 -12.521 0.057 1.00 98.75 88 GLU A CA 1
ATOM 715 C C . GLU A 1 88 ? -3.256 -11.890 1.369 1.00 98.75 88 GLU A C 1
ATOM 717 O O . GLU A 1 88 ? -4.053 -11.680 2.292 1.00 98.75 88 GLU A O 1
ATOM 722 N N . GLN A 1 89 ? -1.961 -11.590 1.484 1.00 98.62 89 GLN A N 1
ATOM 723 C CA . GLN A 1 89 ? -1.400 -10.900 2.647 1.00 98.62 89 GLN A CA 1
ATOM 724 C C . GLN A 1 89 ? -1.870 -9.443 2.693 1.00 98.62 89 GLN A C 1
ATOM 726 O O . GLN A 1 89 ? -2.331 -8.985 3.745 1.00 98.62 89 GLN A O 1
ATOM 731 N N . ILE A 1 90 ? -1.870 -8.753 1.548 1.00 98.56 90 ILE A N 1
ATOM 732 C CA . ILE A 1 90 ? -2.425 -7.401 1.398 1.00 98.56 90 ILE A CA 1
ATOM 733 C C . ILE A 1 90 ? -3.894 -7.385 1.848 1.00 98.56 90 ILE A C 1
ATOM 735 O O . ILE A 1 90 ? -4.280 -6.574 2.697 1.00 98.56 90 ILE A O 1
ATOM 739 N N . LEU A 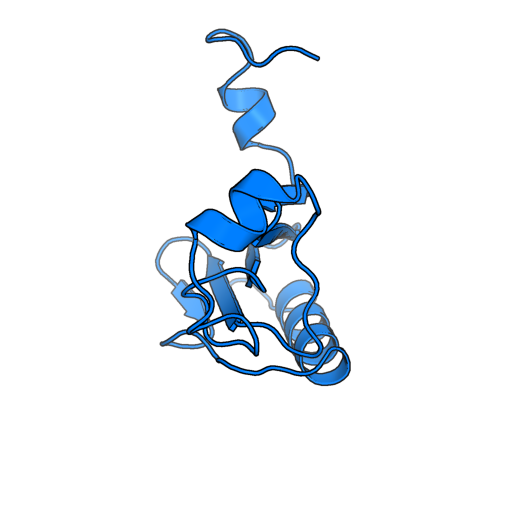1 91 ? -4.713 -8.329 1.367 1.00 98.56 91 LEU A N 1
ATOM 740 C CA . LEU A 1 91 ? -6.123 -8.450 1.749 1.00 98.56 91 LEU A CA 1
ATOM 741 C C . LEU A 1 91 ? -6.300 -8.651 3.262 1.00 98.56 91 LEU A C 1
ATOM 743 O O . LEU A 1 91 ? -7.174 -8.030 3.877 1.00 98.56 91 LEU A O 1
ATOM 747 N N . LYS A 1 92 ? -5.470 -9.490 3.895 1.00 98.25 92 LYS A N 1
ATOM 748 C CA . LYS A 1 92 ? -5.497 -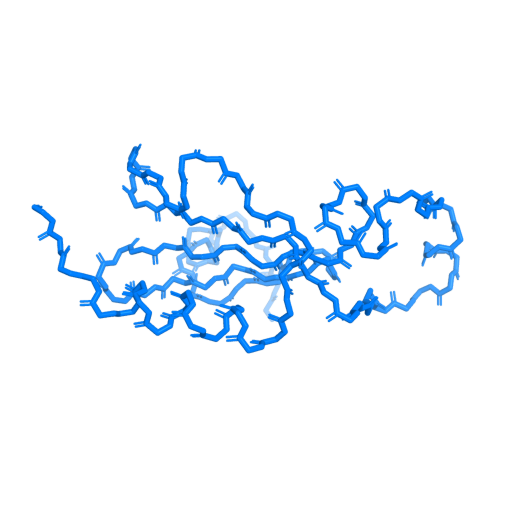9.692 5.355 1.00 98.25 92 LYS A CA 1
ATOM 749 C C . LYS A 1 92 ? -5.215 -8.387 6.107 1.00 98.25 92 LYS A C 1
ATOM 751 O O . LYS A 1 92 ? -5.911 -8.087 7.082 1.00 98.25 92 LYS A O 1
ATOM 756 N N . ILE A 1 93 ? -4.248 -7.589 5.650 1.00 97.88 93 ILE A N 1
ATOM 757 C CA . ILE A 1 93 ? -3.901 -6.296 6.261 1.00 97.88 93 ILE A CA 1
ATOM 758 C C . ILE A 1 93 ? -5.042 -5.288 6.082 1.00 97.88 93 ILE A C 1
ATOM 760 O O . ILE A 1 93 ? -5.473 -4.680 7.064 1.00 97.88 93 ILE A O 1
ATOM 764 N N . ILE A 1 94 ? -5.594 -5.169 4.872 1.00 98.00 94 ILE A N 1
ATOM 765 C CA . ILE A 1 94 ? -6.758 -4.321 4.566 1.00 98.00 94 ILE A CA 1
ATOM 766 C C . ILE A 1 94 ? -7.939 -4.669 5.482 1.00 98.00 94 ILE A C 1
ATOM 768 O O . ILE A 1 94 ? -8.524 -3.793 6.128 1.00 98.00 94 ILE A O 1
ATOM 772 N N . ASN A 1 95 ? -8.262 -5.959 5.609 1.00 97.94 95 ASN A N 1
ATOM 773 C CA . ASN A 1 95 ? -9.348 -6.432 6.466 1.00 97.94 95 ASN A CA 1
ATOM 774 C C . ASN A 1 95 ? -9.103 -6.116 7.946 1.00 97.94 95 ASN A C 1
ATOM 776 O O . ASN A 1 95 ? -10.032 -5.714 8.649 1.00 97.94 95 ASN A O 1
ATOM 780 N N . LYS A 1 96 ? -7.861 -6.248 8.420 1.00 96.44 96 LYS A N 1
ATOM 781 C CA . LYS A 1 96 ? -7.484 -5.879 9.788 1.00 96.44 96 LYS A CA 1
ATOM 782 C C . LYS A 1 96 ? -7.634 -4.376 10.030 1.00 96.44 96 LYS A C 1
ATOM 784 O O . LYS A 1 96 ? -8.220 -3.979 11.036 1.00 96.44 96 LYS A O 1
ATOM 789 N N . LEU A 1 97 ? -7.127 -3.542 9.123 1.00 96.88 97 LEU A N 1
ATOM 790 C CA . LEU A 1 97 ? -7.157 -2.083 9.255 1.00 96.88 97 LEU A CA 1
ATOM 791 C C . LEU A 1 97 ? -8.576 -1.524 9.173 1.00 96.88 97 LEU A C 1
ATOM 793 O O . LEU A 1 97 ? -8.940 -0.690 10.000 1.00 96.88 97 LEU A O 1
ATOM 797 N N . SER A 1 98 ? -9.403 -2.028 8.254 1.00 96.50 98 SER A N 1
ATOM 798 C CA . SER A 1 98 ? -10.792 -1.574 8.087 1.00 96.50 98 SER A CA 1
ATOM 799 C C . SER A 1 98 ? -11.660 -1.781 9.337 1.00 96.50 98 SER A C 1
ATOM 801 O O . SER A 1 98 ? -12.590 -1.012 9.576 1.00 96.50 98 SER A O 1
ATOM 803 N N . LYS A 1 99 ? -11.332 -2.787 10.161 1.00 95.88 99 LYS A N 1
ATOM 804 C CA . LYS A 1 99 ? -12.051 -3.152 11.394 1.00 95.88 99 LYS A CA 1
ATOM 805 C C . LYS A 1 99 ? -11.390 -2.622 12.670 1.00 95.88 99 LYS A C 1
ATOM 807 O O . LYS A 1 99 ? -11.933 -2.802 13.760 1.00 95.88 99 LYS A O 1
ATOM 812 N N . ARG A 1 100 ? -10.215 -1.991 12.572 1.00 92.00 100 ARG A N 1
ATOM 813 C CA . ARG A 1 100 ? -9.461 -1.523 13.741 1.00 92.00 100 ARG A CA 1
ATOM 814 C C . ARG A 1 100 ? -10.228 -0.396 14.433 1.00 92.00 100 ARG A C 1
ATOM 816 O O . ARG A 1 100 ? -10.581 0.601 13.803 1.00 92.00 100 ARG A O 1
ATOM 823 N N . LYS A 1 101 ? -10.497 -0.550 15.730 1.00 81.81 101 LYS A N 1
ATOM 824 C CA . LYS A 1 101 ? -11.075 0.531 16.537 1.00 81.81 101 LYS A CA 1
ATOM 825 C C . LYS A 1 101 ? -10.019 1.621 16.738 1.00 81.81 101 LYS A C 1
ATOM 827 O O . LYS A 1 101 ? -8.830 1.306 16.829 1.00 81.81 101 LYS A O 1
ATOM 832 N N . LYS A 1 102 ? -10.449 2.885 16.796 1.00 67.06 102 LYS A N 1
ATOM 833 C CA . LYS A 1 102 ? -9.601 3.941 17.362 1.00 67.06 102 LYS A CA 1
ATOM 834 C C . LYS A 1 102 ? -9.277 3.542 18.803 1.00 67.06 102 LYS A C 1
ATOM 836 O O . LYS A 1 102 ? -10.177 3.071 19.501 1.00 67.06 102 LYS A O 1
ATOM 841 N N . LYS A 1 103 ? -8.001 3.634 19.173 1.00 58.56 103 LYS A N 1
ATOM 842 C CA . LYS A 1 103 ? -7.614 3.613 20.582 1.00 58.56 103 LYS A CA 1
ATOM 843 C C . LYS A 1 103 ? -8.094 4.890 21.254 1.00 58.56 103 LYS A C 1
ATOM 845 O O . LYS A 1 103 ? -8.166 5.917 20.540 1.00 58.56 103 LYS A O 1
#

Organism: NCBI:txid412755

Secondary structure (DSSP, 8-state):
----STTHHHHHT-SEEE-TTSEEEEE-TTS-EEEEE-STTSSSTTTT--HHHHHHHTPPP--SSEEEEEEETTEESSSSPEEEE-HHHHHHHHHHHHTPPP-

Foldseek 3Di:
DDDDPVCVVVVVPDQWADDVLQWIWGAAPQQKIKTWGQDDCWQFPRPPPDPVVCVVVVDRGDGQFTWMWMDRVPDIPPPDIDHGHGPVRVVVVVVCRNPDHDD

Radius of gyration: 14.98 Å; chains: 1; bounding box: 30×38×43 Å

Sequence (103 aa):
MKLTKDNREEFMSKKLVSCSNKGFHMKFKNGWIISVQFGIGNYCENYNNPVEEFREMGVAYASDDAEVWAWNGNEHYPKEPLGYQSPEQILKIINKLSKRKKK